Protein AF-C6LM66-F1 (afdb_monomer_lite)

Structure (mmCIF, N/CA/C/O backbone):
data_AF-C6LM66-F1
#
_entry.id   AF-C6LM66-F1
#
loop_
_atom_site.group_PDB
_atom_site.id
_atom_site.type_symbol
_atom_site.label_atom_id
_atom_site.label_alt_id
_atom_site.label_comp_id
_atom_site.label_asym_id
_atom_site.label_entity_id
_atom_site.label_seq_id
_atom_site.pdbx_PDB_ins_code
_atom_site.Cartn_x
_atom_site.Cartn_y
_atom_site.Cartn_z
_atom_site.occupancy
_atom_site.B_iso_or_equiv
_atom_site.auth_seq_id
_atom_site.auth_comp_id
_atom_site.auth_asym_id
_atom_site.auth_atom_id
_atom_site.pdbx_PDB_model_num
ATOM 1 N N . MET A 1 1 ? 1.878 -22.026 -14.689 1.00 75.69 1 MET A N 1
ATOM 2 C CA . MET A 1 1 ? 3.305 -21.895 -15.063 1.00 75.69 1 MET A CA 1
ATOM 3 C C . MET A 1 1 ? 3.467 -20.526 -15.680 1.00 75.69 1 MET A C 1
ATOM 5 O O . MET A 1 1 ? 2.662 -20.196 -16.540 1.00 75.69 1 MET A O 1
ATOM 9 N N . VAL A 1 2 ? 4.467 -19.763 -15.241 1.00 86.62 2 VAL A N 1
ATOM 10 C CA . VAL A 1 2 ? 4.686 -18.358 -15.630 1.00 86.62 2 VAL A CA 1
ATOM 11 C C . VAL A 1 2 ? 4.635 -18.163 -17.153 1.00 86.62 2 VAL A C 1
ATOM 13 O O . VAL A 1 2 ? 3.955 -17.258 -17.620 1.00 86.62 2 VAL A O 1
ATOM 16 N N . ASP A 1 3 ? 5.216 -19.077 -17.934 1.00 90.81 3 ASP A N 1
ATOM 17 C CA . ASP A 1 3 ? 5.202 -19.021 -19.407 1.00 90.81 3 ASP A CA 1
ATOM 18 C C . ASP A 1 3 ? 3.795 -19.055 -20.022 1.00 90.81 3 ASP A C 1
ATOM 20 O O . ASP A 1 3 ? 3.533 -18.382 -21.015 1.00 90.81 3 ASP A O 1
ATOM 24 N N . ALA A 1 4 ? 2.862 -19.805 -19.428 1.00 91.81 4 ALA A N 1
ATOM 25 C CA . ALA A 1 4 ? 1.477 -19.859 -19.896 1.00 91.81 4 ALA A CA 1
ATOM 26 C C . ALA A 1 4 ? 0.719 -18.560 -19.576 1.00 91.81 4 ALA A C 1
ATOM 28 O O . ALA A 1 4 ? -0.130 -18.121 -20.354 1.00 91.81 4 ALA A O 1
ATOM 29 N N . ASP A 1 5 ? 1.034 -17.920 -18.449 1.00 92.69 5 ASP A N 1
ATOM 30 C CA . ASP A 1 5 ? 0.450 -16.630 -18.075 1.00 92.69 5 ASP A CA 1
ATOM 31 C C . ASP A 1 5 ? 1.056 -15.476 -18.896 1.00 92.69 5 ASP A C 1
ATOM 33 O O . ASP A 1 5 ? 0.332 -14.555 -19.271 1.00 92.69 5 ASP A O 1
ATOM 37 N N . ILE A 1 6 ? 2.332 -15.575 -19.289 1.00 92.69 6 ILE A N 1
ATOM 38 C CA . ILE A 1 6 ? 2.953 -14.696 -20.294 1.00 92.69 6 ILE A CA 1
ATOM 39 C C . ILE A 1 6 ? 2.267 -14.881 -21.654 1.00 92.69 6 ILE A C 1
ATOM 41 O O . ILE A 1 6 ? 1.793 -13.915 -22.247 1.00 92.69 6 ILE A O 1
ATOM 45 N N . ALA A 1 7 ? 2.167 -16.120 -22.145 1.00 92.62 7 ALA A N 1
ATOM 46 C CA . ALA A 1 7 ? 1.595 -16.413 -23.461 1.00 92.62 7 ALA A CA 1
ATOM 47 C C . ALA A 1 7 ? 0.111 -16.025 -23.569 1.00 92.62 7 ALA A C 1
ATOM 49 O O . ALA A 1 7 ? -0.353 -15.651 -24.644 1.00 92.62 7 ALA A O 1
ATOM 50 N N . SER A 1 8 ? -0.632 -16.087 -22.459 1.00 94.69 8 SER A N 1
ATOM 51 C CA . SER A 1 8 ? -2.033 -15.648 -22.390 1.00 94.69 8 SER A CA 1
ATOM 52 C C . SER A 1 8 ? -2.208 -14.146 -22.133 1.00 94.69 8 SER A C 1
ATOM 54 O O . SER A 1 8 ? -3.342 -13.684 -22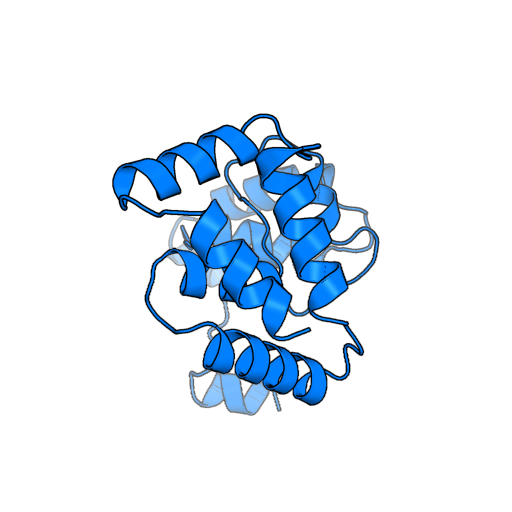.024 1.00 94.69 8 SER A O 1
ATOM 56 N N . GLY A 1 9 ? -1.116 -13.377 -22.044 1.00 92.06 9 GLY A N 1
ATOM 57 C CA . GLY A 1 9 ? -1.147 -11.924 -21.856 1.00 92.06 9 GLY A CA 1
ATOM 58 C C . GLY A 1 9 ? -1.519 -11.470 -20.443 1.00 92.06 9 GLY A C 1
ATOM 59 O O . GLY A 1 9 ? -1.773 -10.289 -20.232 1.00 92.06 9 GLY A O 1
ATOM 60 N N . LYS A 1 10 ? -1.553 -12.381 -19.464 1.00 91.75 10 LYS A N 1
ATOM 61 C CA . LYS A 1 10 ? -1.775 -12.030 -18.053 1.00 91.75 10 LYS A CA 1
ATOM 62 C C . LYS A 1 10 ? -0.527 -11.442 -17.400 1.00 91.75 10 LYS A C 1
ATOM 64 O O . LYS A 1 10 ? -0.647 -10.684 -16.444 1.00 91.75 10 LYS A O 1
ATOM 69 N N . ILE A 1 11 ? 0.654 -11.823 -17.890 1.00 92.25 11 ILE A N 1
ATOM 70 C CA . ILE A 1 11 ? 1.938 -11.266 -17.466 1.00 92.25 11 ILE A CA 1
ATOM 71 C C . ILE A 1 11 ? 2.554 -10.542 -18.649 1.00 92.25 11 ILE A C 1
ATOM 73 O O . 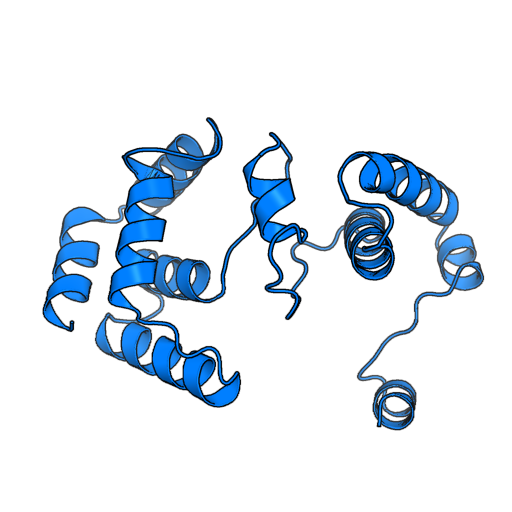ILE A 1 11 ? 2.857 -11.135 -19.683 1.00 92.25 11 ILE A O 1
ATOM 77 N N . GLU A 1 12 ? 2.779 -9.252 -18.463 1.00 91.69 12 GLU A N 1
ATOM 78 C CA . GLU A 1 12 ? 3.461 -8.422 -19.432 1.00 91.69 12 GLU A CA 1
ATOM 79 C C . GLU A 1 12 ? 4.950 -8.305 -19.093 1.00 91.69 12 GLU A C 1
ATOM 81 O O . GLU A 1 12 ? 5.326 -7.908 -17.990 1.00 91.69 12 GLU A O 1
ATOM 86 N N . ILE A 1 13 ? 5.815 -8.641 -20.054 1.00 92.75 13 ILE A N 1
ATOM 87 C CA . ILE A 1 13 ? 7.266 -8.581 -19.862 1.00 92.75 13 ILE A CA 1
ATOM 88 C C . ILE A 1 13 ? 7.799 -7.213 -20.292 1.00 92.75 13 ILE A C 1
ATOM 90 O O . ILE A 1 13 ? 7.577 -6.754 -21.420 1.00 92.75 13 ILE A O 1
ATOM 94 N N . TYR A 1 14 ? 8.588 -6.609 -19.406 1.00 93.88 14 TYR A N 1
ATOM 95 C CA . TYR A 1 14 ? 9.374 -5.414 -19.682 1.00 93.88 14 TYR A CA 1
ATOM 96 C C . TYR A 1 14 ? 10.850 -5.773 -19.824 1.00 93.88 14 TYR A C 1
ATOM 98 O O . TYR A 1 14 ? 11.546 -6.035 -18.848 1.00 93.88 14 TYR A O 1
ATOM 106 N N . THR A 1 15 ? 11.330 -5.791 -21.068 1.00 94.88 15 THR A N 1
ATOM 107 C CA . THR A 1 15 ? 12.748 -5.994 -21.385 1.00 94.88 15 THR A CA 1
ATOM 108 C C . THR A 1 15 ? 13.473 -4.657 -21.521 1.00 94.88 15 THR A C 1
ATOM 110 O O . THR A 1 15 ? 12.858 -3.626 -21.800 1.00 94.88 15 THR A O 1
ATOM 113 N N . ASN A 1 16 ? 14.805 -4.671 -21.431 1.00 95.94 16 ASN A N 1
ATOM 114 C CA . ASN A 1 16 ? 15.620 -3.481 -21.706 1.00 95.94 16 ASN A CA 1
ATOM 115 C C . ASN A 1 16 ? 15.328 -2.888 -23.093 1.00 95.94 16 ASN A C 1
ATOM 117 O O . ASN A 1 16 ? 15.290 -1.671 -23.245 1.00 95.94 16 ASN A O 1
ATOM 121 N N . GLN A 1 17 ? 15.111 -3.738 -24.102 1.00 97.19 17 GLN A N 1
ATOM 122 C CA . GLN A 1 17 ? 14.777 -3.293 -25.455 1.00 97.19 17 GLN A CA 1
ATOM 123 C C . GLN A 1 17 ? 13.438 -2.549 -25.481 1.00 97.19 17 GLN A C 1
ATOM 125 O O . GLN A 1 17 ? 13.361 -1.441 -26.005 1.00 97.19 17 GLN A O 1
ATOM 130 N N . ARG A 1 18 ? 12.420 -3.093 -24.814 1.00 96.12 18 ARG A N 1
ATOM 131 C CA . ARG A 1 18 ? 11.112 -2.450 -24.698 1.00 96.12 18 ARG A CA 1
ATOM 132 C C . ARG A 1 18 ? 11.186 -1.103 -23.975 1.00 96.12 18 ARG A C 1
ATOM 134 O O . ARG A 1 18 ? 10.606 -0.121 -24.424 1.00 96.12 18 ARG A O 1
ATOM 141 N N . LEU A 1 19 ? 11.940 -1.022 -22.880 1.00 97.31 19 LEU A N 1
ATOM 142 C CA . LEU A 1 19 ? 12.145 0.241 -22.164 1.00 97.31 19 LEU A CA 1
ATOM 143 C C . LEU A 1 19 ? 12.867 1.288 -23.032 1.00 97.31 19 LEU A C 1
ATOM 145 O O . LEU A 1 19 ? 12.623 2.487 -22.876 1.00 97.31 19 LEU A O 1
ATOM 149 N N . LYS A 1 20 ? 13.750 0.862 -23.949 1.00 97.38 20 LYS A N 1
ATOM 150 C CA . LYS A 1 20 ? 14.407 1.756 -24.919 1.00 97.38 20 LYS A CA 1
ATOM 151 C C . LYS A 1 20 ? 13.427 2.255 -25.972 1.00 97.38 20 LYS A C 1
ATOM 153 O O . LYS A 1 20 ? 13.444 3.441 -26.277 1.00 97.38 20 LYS A O 1
ATOM 158 N N . GLU A 1 21 ? 12.562 1.382 -26.481 1.00 97.25 21 GLU A N 1
ATOM 159 C CA . GLU A 1 21 ? 11.497 1.740 -27.430 1.00 97.25 21 GLU A CA 1
ATOM 160 C C . GLU A 1 21 ? 10.500 2.731 -26.822 1.00 97.25 21 GLU A C 1
ATOM 162 O O . GLU A 1 21 ? 10.060 3.660 -27.491 1.00 97.25 21 GLU A O 1
ATOM 167 N N . MET A 1 22 ? 10.220 2.597 -25.525 1.00 96.69 22 MET A N 1
ATOM 168 C CA . MET A 1 22 ? 9.421 3.548 -24.747 1.00 96.69 22 MET A CA 1
ATOM 169 C C . MET A 1 22 ? 10.181 4.834 -24.371 1.00 96.69 22 MET A C 1
ATOM 171 O O . MET A 1 22 ? 9.606 5.711 -23.736 1.00 96.69 22 MET A O 1
ATOM 175 N N . ALA A 1 23 ? 11.467 4.950 -24.720 1.00 96.94 23 ALA A N 1
ATOM 176 C CA . ALA A 1 23 ? 12.359 6.057 -24.362 1.00 96.94 23 ALA A CA 1
ATOM 177 C C . ALA A 1 23 ? 12.547 6.300 -22.845 1.00 96.94 23 ALA A C 1
ATOM 179 O O . ALA A 1 23 ? 13.006 7.368 -22.441 1.00 96.94 23 ALA A O 1
ATOM 180 N N . VAL A 1 24 ? 12.274 5.299 -21.998 1.00 97.38 24 VAL A N 1
ATOM 181 C CA . VAL A 1 24 ? 12.384 5.396 -20.526 1.00 97.38 24 VAL A CA 1
ATOM 182 C C . VAL A 1 24 ? 13.546 4.592 -19.934 1.00 97.38 24 VAL A C 1
ATOM 184 O O . VAL A 1 24 ? 13.798 4.659 -18.736 1.00 97.38 24 VAL A O 1
ATOM 187 N N . TYR A 1 25 ? 14.303 3.854 -20.751 1.00 97.50 25 TYR A N 1
ATOM 188 C CA . TYR A 1 25 ? 15.382 2.977 -20.273 1.00 97.50 25 TYR A CA 1
ATOM 189 C C . TYR A 1 25 ? 16.418 3.677 -19.377 1.00 97.50 25 TYR A C 1
ATOM 191 O O . TYR A 1 25 ? 16.799 3.136 -18.345 1.00 97.50 25 TYR A O 1
ATOM 199 N N . ARG A 1 26 ? 16.830 4.907 -19.716 1.00 97.06 26 ARG A N 1
ATOM 200 C CA . ARG A 1 26 ? 17.776 5.671 -18.879 1.00 97.06 26 ARG A CA 1
ATOM 201 C C . ARG A 1 26 ? 17.185 6.073 -17.526 1.00 97.06 26 ARG A C 1
ATOM 203 O O . ARG A 1 26 ? 17.917 6.145 -16.546 1.00 97.06 26 ARG A O 1
ATOM 210 N N . ILE A 1 27 ? 15.878 6.337 -17.474 1.00 96.44 27 ILE A N 1
ATOM 211 C CA . ILE A 1 27 ? 15.167 6.646 -16.226 1.00 96.44 27 ILE A CA 1
ATOM 212 C C . ILE A 1 27 ? 15.177 5.401 -15.338 1.00 96.44 27 ILE A C 1
ATOM 214 O O . ILE A 1 27 ? 15.562 5.481 -14.177 1.00 96.44 27 ILE A O 1
ATOM 218 N N . PHE A 1 28 ? 14.874 4.239 -15.918 1.00 96.50 28 PHE A N 1
ATOM 219 C CA . PHE A 1 28 ? 14.951 2.963 -15.213 1.00 96.50 28 PHE A CA 1
ATOM 220 C C . PHE A 1 28 ? 16.341 2.678 -14.641 1.00 96.50 28 PHE A C 1
ATOM 222 O O . PHE A 1 28 ? 16.452 2.335 -13.468 1.00 96.50 28 PHE A O 1
ATOM 229 N N . GLU A 1 29 ? 17.409 2.856 -15.425 1.00 96.38 29 GLU A N 1
ATOM 230 C CA . GLU A 1 29 ? 18.780 2.644 -14.937 1.00 96.38 29 GLU A CA 1
ATOM 231 C C . GLU A 1 29 ? 19.132 3.565 -13.758 1.00 96.38 29 GLU A C 1
ATOM 233 O O . GLU A 1 29 ? 19.768 3.120 -12.799 1.00 96.38 29 GLU A O 1
ATOM 238 N N . ASN A 1 30 ? 18.683 4.823 -13.795 1.00 94.75 30 ASN A N 1
ATOM 239 C CA . ASN A 1 30 ? 18.870 5.758 -12.687 1.00 94.75 30 ASN A CA 1
ATOM 240 C C . ASN A 1 30 ? 18.099 5.315 -11.436 1.00 94.75 30 ASN A C 1
ATOM 242 O O . ASN A 1 30 ? 18.707 5.222 -10.370 1.00 94.75 30 ASN A O 1
ATOM 246 N N . ASN A 1 31 ? 16.820 4.954 -11.580 1.00 92.25 31 ASN A N 1
ATOM 247 C CA . ASN A 1 31 ? 15.995 4.460 -10.474 1.00 92.25 31 ASN A CA 1
ATOM 248 C C . ASN A 1 31 ? 16.603 3.194 -9.847 1.00 92.25 31 ASN A C 1
ATOM 250 O O . ASN A 1 31 ? 16.668 3.079 -8.627 1.00 92.25 31 ASN A O 1
ATOM 254 N N . VAL A 1 32 ? 17.124 2.264 -10.659 1.00 92.56 32 VAL A N 1
ATOM 255 C CA . VAL A 1 32 ? 17.813 1.059 -10.158 1.00 92.56 32 VAL A CA 1
ATOM 256 C C . VAL A 1 32 ? 19.039 1.437 -9.337 1.00 92.56 32 VAL A C 1
ATOM 258 O O . VAL A 1 32 ? 19.269 0.859 -8.275 1.00 92.56 32 VAL A O 1
ATOM 261 N N . ARG A 1 33 ? 19.844 2.394 -9.806 1.00 91.19 33 ARG A N 1
ATOM 262 C CA . ARG A 1 33 ? 21.035 2.845 -9.079 1.00 91.19 33 ARG A CA 1
ATOM 263 C C . ARG A 1 33 ? 20.674 3.487 -7.739 1.00 91.19 33 ARG A C 1
ATOM 265 O O . ARG A 1 33 ? 21.369 3.229 -6.764 1.00 91.19 33 ARG A O 1
ATOM 272 N N . GLU A 1 34 ? 19.621 4.296 -7.693 1.00 87.50 34 GLU A N 1
ATOM 273 C CA . GLU A 1 34 ? 19.156 4.958 -6.468 1.00 87.50 34 GLU A CA 1
ATOM 274 C C . GLU A 1 34 ? 18.571 3.952 -5.473 1.00 87.50 34 GLU A C 1
ATOM 276 O O . GLU A 1 34 ? 19.011 3.896 -4.327 1.00 87.50 34 GLU A O 1
ATOM 281 N N . ASN A 1 35 ? 17.677 3.068 -5.925 1.00 85.19 35 ASN A N 1
ATOM 282 C CA . ASN A 1 35 ? 17.082 2.040 -5.072 1.00 85.19 35 ASN A CA 1
ATOM 283 C C . ASN A 1 35 ? 18.131 1.060 -4.515 1.00 85.19 35 ASN A C 1
ATOM 285 O O . ASN A 1 35 ? 18.017 0.633 -3.371 1.00 85.19 35 ASN A O 1
ATOM 289 N N . ARG A 1 36 ? 19.209 0.749 -5.251 1.00 86.38 36 ARG A N 1
ATOM 290 C CA . ARG A 1 36 ? 20.318 -0.089 -4.737 1.00 86.38 36 ARG A CA 1
ATOM 291 C C . ARG A 1 36 ? 21.027 0.485 -3.509 1.00 86.38 36 ARG A C 1
ATOM 293 O O . ARG A 1 36 ? 21.726 -0.262 -2.837 1.00 86.38 36 ARG A O 1
ATOM 300 N N . ILE A 1 37 ? 20.898 1.784 -3.239 1.00 80.69 37 ILE A N 1
ATOM 301 C CA . ILE A 1 37 ? 21.459 2.413 -2.035 1.00 80.69 37 ILE A CA 1
ATOM 302 C C . ILE A 1 37 ? 20.564 2.136 -0.815 1.00 80.69 37 ILE A C 1
ATOM 304 O O . ILE A 1 37 ? 21.057 2.094 0.309 1.00 80.69 37 ILE A O 1
ATOM 308 N N . LEU A 1 38 ? 19.259 1.948 -1.036 1.00 72.69 38 LEU A N 1
ATOM 309 C CA . LEU A 1 38 ? 18.240 1.829 0.012 1.00 72.69 38 LEU A CA 1
ATOM 310 C C . LEU A 1 38 ? 17.984 0.383 0.463 1.00 72.69 38 LEU A C 1
ATOM 312 O O . LEU A 1 38 ? 17.516 0.174 1.583 1.00 72.69 38 LEU A O 1
ATOM 316 N N . TYR A 1 39 ? 18.269 -0.604 -0.391 1.00 72.56 39 TYR A N 1
ATOM 317 C CA . TYR A 1 39 ? 17.998 -2.023 -0.133 1.00 72.56 39 TYR A CA 1
ATOM 318 C C . TYR A 1 39 ? 19.290 -2.844 -0.071 1.00 72.56 39 TYR A C 1
ATOM 320 O O . TYR A 1 39 ? 20.295 -2.491 -0.689 1.00 72.56 39 TYR A O 1
ATOM 328 N N . ASP A 1 40 ? 19.267 -3.946 0.683 1.00 65.75 40 ASP A N 1
ATOM 329 C CA . ASP A 1 40 ? 20.434 -4.815 0.833 1.00 65.75 40 ASP A CA 1
ATOM 330 C C . ASP A 1 40 ? 20.788 -5.507 -0.498 1.00 65.75 40 ASP A C 1
ATOM 332 O O . ASP A 1 40 ? 19.953 -5.725 -1.378 1.00 65.75 40 ASP A O 1
ATOM 336 N N . THR A 1 41 ? 22.054 -5.884 -0.649 1.00 63.16 41 THR A N 1
ATOM 337 C CA . THR A 1 41 ? 22.622 -6.486 -1.866 1.00 63.16 41 THR A CA 1
ATOM 338 C C . THR A 1 41 ? 21.953 -7.799 -2.297 1.00 63.16 41 THR A C 1
ATOM 340 O O . THR A 1 41 ? 22.090 -8.190 -3.459 1.00 63.16 41 THR A O 1
ATOM 343 N N . GLY A 1 42 ? 21.210 -8.454 -1.396 1.00 65.25 42 GLY A N 1
ATOM 344 C CA . GLY A 1 42 ? 20.418 -9.659 -1.663 1.00 65.25 42 GLY A CA 1
ATOM 345 C C . GLY A 1 42 ? 19.048 -9.420 -2.315 1.00 65.25 42 GLY A C 1
ATOM 346 O O . GLY A 1 42 ? 18.499 -10.358 -2.889 1.00 65.25 42 GLY A O 1
ATOM 347 N N . ASP A 1 43 ? 18.531 -8.185 -2.313 1.00 72.06 43 ASP A N 1
ATOM 348 C CA . ASP A 1 43 ? 17.137 -7.857 -2.679 1.00 72.06 43 ASP A CA 1
ATOM 349 C C . ASP A 1 43 ? 17.028 -7.204 -4.064 1.00 72.06 43 ASP A C 1
ATOM 351 O O . ASP A 1 43 ? 16.378 -6.178 -4.290 1.00 72.06 43 ASP A O 1
ATOM 355 N N . LEU A 1 44 ? 17.730 -7.789 -5.037 1.00 83.00 44 LEU A N 1
ATOM 356 C CA . LEU A 1 44 ? 17.784 -7.236 -6.390 1.00 83.00 44 LEU A CA 1
ATOM 357 C C . LEU A 1 44 ? 16.438 -7.308 -7.114 1.00 83.00 44 LEU A C 1
ATOM 359 O O . LEU A 1 44 ? 16.151 -6.430 -7.925 1.00 83.00 44 LEU A O 1
ATOM 363 N N . GLY A 1 45 ? 15.621 -8.330 -6.845 1.00 84.75 45 GLY A N 1
ATOM 364 C CA . GLY A 1 45 ? 14.310 -8.475 -7.482 1.00 84.75 45 GLY A CA 1
ATOM 365 C C . GLY A 1 45 ? 13.393 -7.297 -7.156 1.00 84.75 45 GLY A C 1
ATOM 366 O O . GLY A 1 45 ? 12.786 -6.703 -8.046 1.00 84.75 45 GLY A O 1
ATOM 367 N N . GLU A 1 46 ? 13.373 -6.903 -5.891 1.00 81.81 46 GLU A N 1
ATOM 368 C CA . GLU A 1 46 ? 12.570 -5.818 -5.349 1.00 81.81 46 GLU A CA 1
ATOM 369 C C . GLU A 1 46 ? 13.077 -4.459 -5.829 1.00 81.81 46 GLU A C 1
ATOM 371 O O . GLU A 1 46 ? 12.280 -3.628 -6.266 1.00 81.81 46 GLU A O 1
ATOM 376 N N . VAL A 1 47 ? 14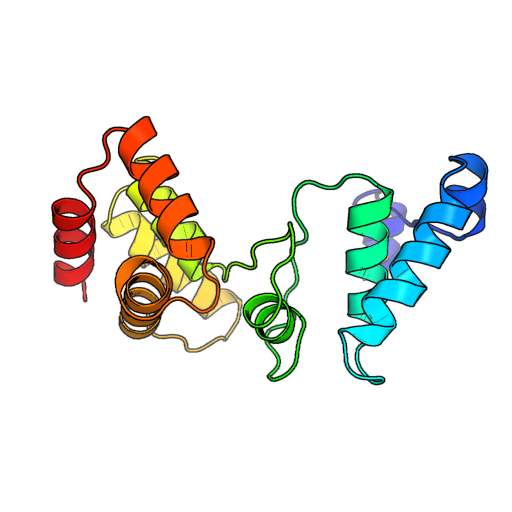.402 -4.266 -5.856 1.00 86.88 47 VAL A N 1
ATOM 377 C CA . VAL A 1 47 ? 15.035 -3.095 -6.482 1.00 86.88 47 VAL A CA 1
ATOM 378 C C . VAL A 1 47 ? 14.526 -2.917 -7.911 1.00 86.88 47 VAL A C 1
ATOM 380 O O . VAL A 1 47 ? 14.133 -1.812 -8.293 1.00 86.88 47 VAL A O 1
ATOM 383 N N . TYR A 1 48 ? 14.515 -3.986 -8.713 1.00 91.00 48 TYR A N 1
ATOM 384 C CA . TYR A 1 48 ? 14.041 -3.916 -10.094 1.00 91.00 48 TYR A CA 1
ATOM 385 C C . TYR A 1 48 ? 12.535 -3.662 -10.181 1.00 91.00 48 TYR A C 1
ATOM 387 O O . TYR A 1 48 ? 12.121 -2.841 -10.999 1.00 91.00 48 TYR A O 1
ATOM 395 N N . ALA A 1 49 ? 11.725 -4.304 -9.336 1.00 90.12 49 ALA A N 1
ATOM 396 C CA . ALA A 1 49 ? 10.276 -4.118 -9.317 1.00 90.12 49 ALA A CA 1
ATOM 397 C C . ALA A 1 49 ? 9.882 -2.672 -8.969 1.00 90.12 49 ALA A C 1
ATOM 399 O O . ALA A 1 49 ? 9.082 -2.062 -9.679 1.00 90.12 49 ALA A O 1
ATOM 400 N N . ILE A 1 50 ? 10.493 -2.094 -7.931 1.00 87.69 50 ILE A N 1
ATOM 401 C CA . ILE A 1 50 ? 10.253 -0.710 -7.499 1.00 87.69 50 ILE A CA 1
ATOM 402 C C . ILE A 1 50 ? 10.736 0.272 -8.564 1.00 87.69 50 ILE A C 1
ATOM 404 O O . ILE A 1 50 ? 9.994 1.171 -8.960 1.00 87.69 50 ILE A O 1
ATOM 408 N N . SER A 1 51 ? 11.938 0.058 -9.103 1.00 91.56 51 SER A N 1
ATOM 409 C CA . SER A 1 51 ? 12.493 0.928 -10.146 1.00 91.56 51 SER A CA 1
ATOM 410 C C . SER A 1 51 ? 11.647 0.908 -11.416 1.00 91.56 51 SER A C 1
ATOM 412 O O . SER A 1 51 ? 11.460 1.947 -12.053 1.00 91.56 51 SER A O 1
ATOM 414 N N . LEU A 1 52 ? 11.114 -0.260 -11.789 1.00 94.19 52 LEU A N 1
ATOM 415 C CA . LEU A 1 52 ? 10.212 -0.397 -12.927 1.00 94.19 52 LEU A CA 1
ATOM 416 C C . LEU A 1 52 ? 8.885 0.316 -12.655 1.00 94.19 52 LEU A C 1
ATOM 418 O O . LEU A 1 52 ? 8.448 1.096 -13.495 1.00 94.19 52 LEU A O 1
ATOM 422 N N . ALA A 1 53 ? 8.286 0.118 -11.477 1.00 92.81 53 ALA A N 1
ATOM 423 C CA . ALA A 1 53 ? 7.059 0.802 -11.074 1.00 92.81 53 ALA A CA 1
ATOM 424 C C . ALA A 1 53 ? 7.213 2.333 -11.135 1.00 92.81 53 ALA A C 1
ATOM 426 O O . ALA A 1 53 ? 6.390 3.002 -11.756 1.00 92.81 53 ALA A O 1
ATOM 427 N N . GLN A 1 54 ? 8.309 2.875 -10.595 1.00 91.00 54 GLN A N 1
ATOM 428 C CA . GLN A 1 54 ? 8.642 4.303 -10.678 1.00 91.00 54 GLN A CA 1
ATOM 429 C C . GLN A 1 54 ? 8.815 4.770 -12.130 1.00 91.00 54 GLN A C 1
ATOM 431 O O . GLN A 1 54 ? 8.281 5.803 -12.521 1.00 91.00 54 GLN A O 1
ATOM 436 N N . THR A 1 55 ? 9.519 3.989 -12.957 1.00 94.62 55 THR A N 1
ATOM 437 C CA . THR A 1 55 ? 9.756 4.320 -14.376 1.00 94.62 55 THR A CA 1
ATOM 438 C C . THR A 1 55 ? 8.456 4.391 -15.170 1.00 94.62 55 THR A C 1
ATOM 440 O O . THR A 1 55 ? 8.300 5.250 -16.034 1.00 94.62 55 THR A O 1
ATOM 443 N N . LEU A 1 56 ? 7.532 3.470 -14.899 1.00 94.19 56 LEU A N 1
ATOM 444 C CA . LEU A 1 56 ? 6.250 3.384 -15.589 1.00 94.19 56 LEU A CA 1
ATOM 445 C C . LEU A 1 56 ? 5.195 4.340 -15.012 1.00 94.19 56 LEU A C 1
ATOM 447 O O . LEU A 1 56 ? 4.111 4.444 -15.581 1.00 94.19 56 LEU A O 1
ATOM 451 N N . GLY A 1 57 ? 5.489 5.025 -13.901 1.00 91.06 57 GLY A N 1
ATOM 452 C CA . GLY A 1 57 ? 4.525 5.873 -13.200 1.00 91.06 57 GLY A CA 1
ATOM 453 C C . GLY A 1 57 ? 3.387 5.076 -12.556 1.00 91.06 57 GLY A C 1
ATOM 454 O O . GLY A 1 57 ? 2.249 5.540 -12.514 1.00 91.06 57 GLY A O 1
ATOM 455 N N . ALA A 1 58 ? 3.665 3.854 -12.096 1.00 92.00 58 ALA A N 1
ATOM 456 C CA . ALA A 1 58 ? 2.674 3.021 -11.429 1.00 92.00 58 ALA A CA 1
ATOM 457 C C . ALA A 1 58 ? 2.259 3.637 -10.083 1.00 92.00 58 ALA A C 1
ATOM 459 O O . ALA A 1 58 ? 3.098 4.045 -9.283 1.00 92.00 58 ALA A O 1
ATOM 460 N N . TYR A 1 59 ? 0.953 3.646 -9.805 1.00 88.88 59 TYR A N 1
ATOM 461 C CA . TYR A 1 59 ? 0.408 4.187 -8.553 1.00 88.88 59 TYR A CA 1
ATOM 462 C C . TYR A 1 59 ? 0.680 3.306 -7.329 1.00 88.88 59 TYR A C 1
ATOM 464 O O . TYR A 1 59 ? 0.658 3.794 -6.203 1.00 88.88 59 TYR A O 1
ATOM 472 N N . ALA A 1 60 ? 0.873 2.003 -7.536 1.00 90.56 60 ALA A N 1
ATOM 473 C CA . ALA A 1 60 ? 1.114 1.041 -6.472 1.00 90.56 60 ALA A CA 1
ATOM 474 C C . ALA A 1 60 ? 1.902 -0.161 -6.998 1.00 90.56 60 ALA A C 1
ATOM 476 O O . ALA A 1 60 ? 1.750 -0.562 -8.153 1.00 90.56 60 ALA A O 1
ATOM 477 N N . LEU A 1 61 ? 2.689 -0.763 -6.109 1.00 90.06 61 LEU A N 1
ATOM 478 C CA . LEU A 1 61 ? 3.334 -2.055 -6.301 1.00 90.06 61 LEU A CA 1
ATOM 479 C C . LEU A 1 61 ? 2.786 -3.016 -5.246 1.00 90.06 61 LEU A C 1
ATOM 481 O O . LEU A 1 61 ? 2.780 -2.696 -4.058 1.00 90.06 61 LEU A O 1
ATOM 485 N N . VAL A 1 62 ? 2.325 -4.186 -5.681 1.00 90.12 62 VAL A N 1
ATOM 486 C CA . VAL A 1 62 ? 1.863 -5.255 -4.792 1.00 90.12 62 VAL A CA 1
ATOM 487 C C . VAL A 1 62 ? 2.896 -6.370 -4.832 1.00 90.12 62 VAL A C 1
ATOM 489 O O . VAL A 1 62 ? 3.272 -6.821 -5.911 1.00 90.12 62 VAL A O 1
ATOM 492 N N . THR A 1 63 ? 3.356 -6.791 -3.659 1.00 86.81 63 THR A N 1
ATOM 493 C CA . THR A 1 63 ? 4.352 -7.850 -3.491 1.00 86.81 63 THR A CA 1
ATOM 494 C C . THR A 1 63 ? 3.954 -8.747 -2.323 1.00 86.81 63 THR A C 1
ATOM 496 O O . THR A 1 63 ? 3.320 -8.284 -1.371 1.00 86.81 63 THR A O 1
ATOM 499 N N . ASP A 1 64 ? 4.300 -10.027 -2.412 1.00 83.44 64 ASP A N 1
ATOM 500 C CA . ASP A 1 64 ? 4.209 -11.000 -1.324 1.00 83.44 64 ASP A CA 1
ATOM 501 C C . ASP A 1 64 ? 5.485 -11.038 -0.467 1.00 83.44 64 ASP A C 1
ATOM 503 O O . ASP A 1 64 ? 5.556 -11.798 0.501 1.00 83.44 64 ASP A O 1
ATOM 507 N N . ASP A 1 65 ? 6.471 -10.188 -0.772 1.00 80.50 65 ASP A N 1
ATOM 508 C CA . ASP A 1 65 ? 7.672 -10.053 0.039 1.00 80.50 65 ASP A CA 1
ATOM 509 C C . ASP A 1 65 ? 7.361 -9.429 1.410 1.00 80.50 65 ASP A C 1
ATOM 511 O O . ASP A 1 65 ? 7.240 -8.213 1.588 1.00 80.50 65 ASP A O 1
ATOM 515 N N . ILE A 1 66 ? 7.238 -10.311 2.398 1.00 76.12 66 ILE A N 1
ATOM 516 C CA . ILE A 1 66 ? 6.980 -10.002 3.806 1.00 76.12 66 ILE A CA 1
ATOM 517 C C . ILE A 1 66 ? 8.229 -10.166 4.687 1.00 76.12 66 ILE A C 1
ATOM 519 O O . ILE A 1 66 ? 8.108 -10.205 5.918 1.00 76.12 66 ILE A O 1
ATOM 523 N N . LYS A 1 67 ? 9.423 -10.327 4.097 1.00 76.88 67 LYS A N 1
ATOM 524 C CA . LYS A 1 67 ? 10.636 -10.664 4.856 1.00 76.88 67 LYS A CA 1
ATOM 525 C C . LYS A 1 67 ? 11.108 -9.514 5.749 1.00 76.88 67 LYS A C 1
ATOM 527 O O . LYS A 1 67 ? 10.907 -8.329 5.478 1.00 76.88 67 LYS A O 1
ATOM 532 N N . GLN A 1 68 ? 11.779 -9.877 6.842 1.00 69.38 68 GLN A N 1
ATOM 533 C CA . GLN A 1 68 ? 12.493 -8.908 7.675 1.00 69.38 68 GLN A CA 1
ATOM 534 C C . GLN A 1 68 ? 13.646 -8.304 6.868 1.00 69.38 68 GLN A C 1
ATOM 536 O O . GLN A 1 68 ? 14.407 -9.044 6.255 1.00 69.38 68 GLN A O 1
ATOM 541 N N . GLY A 1 69 ? 13.758 -6.974 6.866 1.00 70.50 69 GLY A N 1
ATOM 542 C CA . GLY A 1 69 ? 14.722 -6.251 6.026 1.00 70.50 69 GLY A CA 1
ATOM 543 C C . GLY A 1 69 ? 14.264 -6.006 4.584 1.00 70.50 69 GLY A C 1
ATOM 544 O O . GLY A 1 69 ? 14.953 -5.296 3.863 1.00 70.50 69 GLY A O 1
ATOM 545 N N . GLY A 1 70 ? 13.096 -6.525 4.186 1.00 75.94 70 GLY A N 1
ATOM 546 C CA . GLY A 1 70 ? 12.523 -6.277 2.865 1.00 75.94 70 GLY A CA 1
ATOM 547 C C . GLY A 1 70 ? 11.964 -4.856 2.692 1.00 75.94 70 GLY A C 1
ATOM 548 O O . GLY A 1 70 ? 11.927 -4.063 3.647 1.00 75.94 70 GLY A O 1
ATOM 549 N N . PRO A 1 71 ? 11.444 -4.530 1.493 1.00 77.25 71 PRO A N 1
ATOM 550 C CA . PRO A 1 71 ? 11.116 -3.161 1.106 1.00 77.25 71 PRO A CA 1
ATOM 551 C C . PRO A 1 71 ? 10.131 -2.454 2.025 1.00 77.25 71 PRO A C 1
ATOM 553 O O . PRO A 1 71 ? 10.269 -1.258 2.263 1.00 77.25 71 PRO A O 1
ATOM 556 N N . TYR A 1 72 ? 9.164 -3.185 2.587 1.00 84.12 72 TYR A N 1
ATOM 557 C CA . TYR A 1 72 ? 8.221 -2.621 3.550 1.00 84.12 72 TYR A CA 1
ATOM 558 C C . TYR A 1 72 ? 8.951 -1.979 4.740 1.00 84.12 72 TYR A C 1
ATOM 560 O O . TYR A 1 72 ? 8.640 -0.849 5.110 1.00 84.12 72 TYR A O 1
ATOM 568 N N . MET A 1 73 ? 9.933 -2.671 5.330 1.00 79.69 73 MET A N 1
ATOM 569 C CA . MET A 1 73 ? 10.649 -2.169 6.507 1.00 79.69 73 MET A CA 1
ATOM 570 C C . MET A 1 73 ? 11.608 -1.042 6.151 1.00 79.69 73 MET A C 1
ATOM 572 O O . MET A 1 73 ? 11.669 -0.059 6.887 1.00 79.69 73 MET A O 1
ATOM 576 N N . SER A 1 74 ? 12.310 -1.155 5.023 1.00 80.44 74 SER A N 1
ATOM 577 C CA . SER A 1 74 ? 13.209 -0.103 4.547 1.00 80.44 74 SER A CA 1
ATOM 578 C C . SER A 1 74 ? 12.434 1.178 4.255 1.00 80.44 74 SER A C 1
ATOM 580 O O . SER A 1 74 ? 12.770 2.235 4.781 1.00 80.44 74 SER A O 1
ATOM 582 N N . LEU A 1 75 ? 11.318 1.086 3.528 1.00 83.25 75 LEU A N 1
ATOM 583 C CA . LEU A 1 75 ? 10.486 2.245 3.222 1.00 83.25 75 LEU A CA 1
ATOM 584 C C . LEU A 1 75 ? 9.926 2.899 4.488 1.00 83.25 75 LEU A C 1
ATOM 586 O O . LEU A 1 75 ? 9.804 4.118 4.521 1.00 83.25 75 LEU A O 1
ATOM 590 N N . LEU A 1 76 ? 9.607 2.161 5.553 1.00 85.44 76 LEU A N 1
ATOM 591 C CA . LEU A 1 76 ? 9.168 2.792 6.806 1.00 85.44 76 LEU A CA 1
ATOM 592 C C . LEU A 1 76 ? 10.235 3.704 7.435 1.00 85.44 76 LEU A C 1
ATOM 594 O O . LEU A 1 76 ? 9.867 4.623 8.158 1.00 85.44 76 LEU A O 1
ATOM 598 N N . GLN A 1 77 ? 11.523 3.474 7.169 1.00 79.81 77 GLN A N 1
ATOM 599 C CA . GLN A 1 77 ? 12.628 4.225 7.778 1.00 79.81 77 GLN A CA 1
ATOM 600 C C . GLN A 1 77 ? 13.026 5.486 6.999 1.00 79.81 77 GLN A C 1
ATOM 602 O O . GLN A 1 77 ? 13.673 6.366 7.566 1.00 79.81 77 GLN A O 1
ATOM 607 N N . PHE A 1 78 ? 12.644 5.588 5.723 1.00 78.44 78 PHE A N 1
ATOM 608 C CA . PHE A 1 78 ? 13.003 6.710 4.859 1.00 78.44 78 PHE A CA 1
ATOM 609 C C . PHE A 1 78 ? 11.793 7.608 4.571 1.00 78.44 78 PHE A C 1
ATOM 611 O O . PHE A 1 78 ? 10.664 7.137 4.414 1.00 78.44 78 PHE A O 1
ATOM 618 N N . GLU A 1 79 ? 12.037 8.917 4.490 1.00 73.25 79 GLU A N 1
ATOM 619 C CA . GLU A 1 79 ? 11.065 9.864 3.939 1.00 73.25 79 GLU A CA 1
ATOM 620 C C . GLU A 1 79 ? 11.117 9.744 2.410 1.00 73.25 79 GLU A C 1
ATOM 622 O O . GLU A 1 79 ? 12.015 10.275 1.761 1.00 73.25 79 GLU A O 1
ATOM 627 N N . ASP A 1 80 ? 10.171 8.984 1.867 1.00 76.75 80 ASP A N 1
ATOM 628 C CA . ASP A 1 80 ? 9.987 8.719 0.439 1.00 76.75 80 ASP A CA 1
ATOM 629 C C . ASP A 1 80 ? 8.535 9.057 0.056 1.00 76.75 80 ASP A C 1
ATOM 631 O O . ASP A 1 80 ? 7.633 9.031 0.905 1.00 76.75 80 ASP A O 1
ATOM 635 N N . GLU A 1 81 ? 8.293 9.356 -1.219 1.00 76.12 81 GLU A N 1
ATOM 636 C CA . GLU A 1 81 ? 6.951 9.566 -1.767 1.00 76.12 81 GLU A CA 1
ATOM 637 C C . GLU A 1 81 ? 6.092 8.296 -1.659 1.00 76.12 81 GLU A C 1
ATOM 639 O O . GLU A 1 81 ? 4.873 8.369 -1.482 1.00 76.12 81 GLU A O 1
ATOM 644 N N . ALA A 1 82 ? 6.720 7.117 -1.710 1.00 82.75 82 ALA A N 1
ATOM 645 C CA . ALA A 1 82 ? 6.029 5.846 -1.549 1.00 82.75 82 ALA A CA 1
ATOM 646 C C . ALA A 1 82 ? 5.705 5.558 -0.071 1.00 82.75 82 ALA A C 1
ATOM 648 O O . ALA A 1 82 ? 6.592 5.456 0.782 1.00 82.75 82 ALA A O 1
ATOM 649 N N . MET A 1 83 ? 4.425 5.348 0.251 1.00 89.19 83 MET A N 1
ATOM 650 C CA . MET A 1 83 ? 3.982 4.884 1.571 1.00 89.19 83 MET A CA 1
ATOM 651 C C . MET A 1 83 ? 3.679 3.375 1.534 1.00 89.19 83 MET A C 1
ATOM 653 O O . MET A 1 83 ? 2.752 2.967 0.833 1.00 89.19 83 MET A O 1
ATOM 657 N N . PRO A 1 84 ? 4.416 2.523 2.275 1.00 90.31 84 PRO A N 1
ATOM 658 C CA . PRO A 1 84 ? 4.181 1.093 2.288 1.00 90.31 84 PRO A CA 1
ATOM 659 C C . PRO A 1 84 ? 2.972 0.783 3.165 1.00 90.31 84 PRO A C 1
ATOM 661 O O . PRO A 1 84 ? 2.775 1.384 4.227 1.00 90.31 84 PRO A O 1
ATOM 664 N N . PHE A 1 85 ? 2.189 -0.200 2.744 1.00 93.50 85 PHE A N 1
ATOM 665 C CA . PHE A 1 85 ? 1.047 -0.713 3.486 1.00 93.50 85 PHE A CA 1
ATOM 666 C C . PHE A 1 85 ? 1.087 -2.233 3.482 1.00 93.50 85 PHE A C 1
ATOM 668 O O . PHE A 1 85 ? 1.357 -2.855 2.457 1.00 93.50 85 PHE A O 1
ATOM 675 N N . THR A 1 86 ? 0.774 -2.838 4.622 1.00 93.75 86 THR A N 1
ATOM 676 C CA . THR A 1 86 ? 0.380 -4.246 4.649 1.00 93.75 86 THR A CA 1
ATOM 677 C C . THR A 1 86 ? -1.049 -4.383 4.124 1.00 93.75 86 THR A C 1
ATOM 679 O O . THR A 1 86 ? -1.829 -3.427 4.172 1.00 93.75 86 THR A O 1
ATOM 682 N N . PHE A 1 87 ? -1.454 -5.585 3.698 1.00 94.62 87 PHE A N 1
ATOM 683 C CA . PHE A 1 87 ? -2.857 -5.812 3.326 1.00 94.62 87 PHE A CA 1
ATOM 684 C C . PHE A 1 87 ? -3.811 -5.479 4.488 1.00 94.62 87 PHE A C 1
ATOM 686 O O . PHE A 1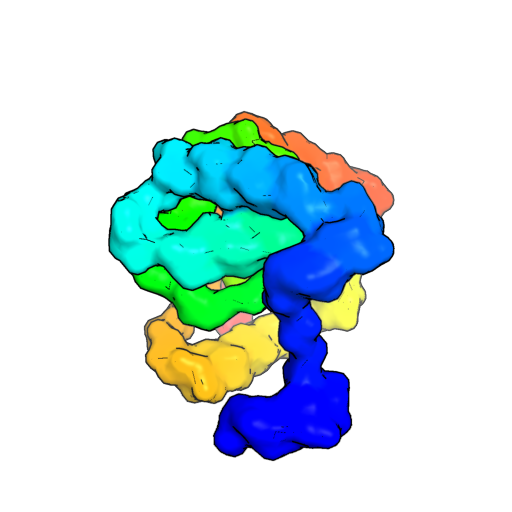 87 ? -4.905 -4.970 4.262 1.00 94.62 87 PHE A O 1
ATOM 693 N N . ALA A 1 88 ? -3.386 -5.699 5.738 1.00 96.00 88 ALA A N 1
ATOM 694 C CA . ALA A 1 88 ? -4.170 -5.360 6.920 1.00 96.00 88 ALA A CA 1
ATOM 695 C C . ALA A 1 88 ? -4.415 -3.846 7.029 1.00 96.00 88 ALA A C 1
ATOM 697 O O . ALA A 1 88 ? -5.540 -3.431 7.306 1.00 96.00 88 ALA A O 1
ATOM 698 N N . ASP A 1 89 ? -3.397 -3.023 6.752 1.00 96.50 89 ASP A N 1
ATOM 699 C CA . ASP A 1 89 ? -3.542 -1.564 6.737 1.00 96.50 89 ASP A CA 1
ATOM 700 C C . ASP A 1 89 ? -4.534 -1.129 5.650 1.00 96.50 89 ASP A C 1
ATOM 702 O O . ASP A 1 89 ? -5.410 -0.302 5.905 1.00 96.50 89 ASP A O 1
ATOM 706 N N . VAL A 1 90 ? -4.460 -1.740 4.460 1.00 96.44 90 VAL A N 1
ATOM 707 C CA . VAL A 1 90 ? -5.393 -1.475 3.351 1.00 96.44 90 VAL A CA 1
ATOM 708 C C . VAL A 1 90 ? -6.833 -1.824 3.739 1.00 96.44 90 VAL A C 1
ATOM 710 O O . VAL A 1 90 ? -7.744 -1.032 3.487 1.00 96.44 90 VAL A O 1
ATOM 713 N N . LEU A 1 91 ? -7.062 -2.967 4.396 1.00 97.62 91 LEU A N 1
ATOM 714 C CA . LEU A 1 91 ? -8.394 -3.362 4.868 1.00 97.62 91 LEU A CA 1
ATOM 715 C C . LEU A 1 91 ? -8.947 -2.388 5.919 1.00 97.62 91 LEU A C 1
ATOM 717 O O . LEU A 1 91 ? -10.122 -2.018 5.853 1.00 97.62 91 LEU A O 1
ATOM 721 N N . ILE A 1 92 ? -8.107 -1.926 6.850 1.00 97.88 92 ILE A N 1
ATOM 722 C CA . ILE A 1 92 ? -8.503 -0.937 7.861 1.00 97.88 92 ILE A CA 1
ATOM 723 C C . ILE A 1 92 ? -8.827 0.407 7.197 1.00 97.88 92 ILE A C 1
ATOM 725 O O . ILE A 1 92 ? -9.846 1.017 7.519 1.00 97.88 92 ILE A O 1
ATOM 729 N N . LEU A 1 93 ? -8.029 0.860 6.228 1.00 97.31 93 LEU A N 1
ATOM 730 C CA . LEU A 1 93 ? -8.305 2.088 5.473 1.00 97.31 93 LEU A CA 1
ATOM 731 C C . LEU A 1 93 ? -9.610 1.990 4.671 1.00 97.31 93 LEU A C 1
ATOM 733 O O . LEU A 1 93 ? -10.415 2.924 4.684 1.00 97.31 93 LEU A O 1
ATOM 737 N N . ARG A 1 94 ? -9.867 0.850 4.023 1.00 97.00 94 ARG A N 1
ATOM 738 C CA . ARG A 1 94 ? -11.122 0.560 3.311 1.00 97.00 94 ARG A CA 1
ATOM 739 C C . ARG A 1 94 ? -12.343 0.626 4.242 1.00 97.00 94 ARG A C 1
ATOM 741 O O . ARG A 1 94 ? -13.383 1.161 3.863 1.00 97.00 94 ARG A O 1
ATOM 748 N N . TYR A 1 95 ? -12.209 0.152 5.480 1.00 97.50 95 TYR A N 1
ATOM 749 C CA . TYR A 1 95 ? -13.236 0.306 6.514 1.00 97.50 95 TYR A CA 1
ATOM 750 C C . TYR A 1 95 ? -13.405 1.757 6.980 1.00 97.50 95 TYR A C 1
ATOM 752 O O . TYR A 1 95 ? -14.526 2.272 7.063 1.00 97.50 95 TYR A O 1
ATOM 760 N N . LEU A 1 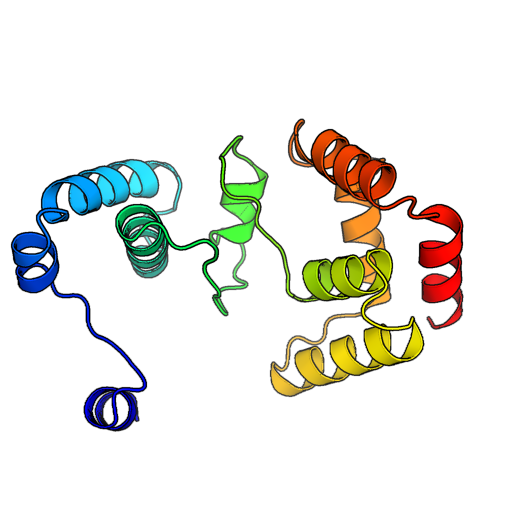96 ? -12.296 2.445 7.280 1.00 97.38 96 LEU A N 1
ATOM 761 C CA . LEU A 1 96 ? -12.311 3.840 7.728 1.00 97.38 96 LEU A CA 1
ATOM 762 C C . LEU A 1 96 ? -13.012 4.734 6.706 1.00 97.38 96 LEU A C 1
ATOM 764 O O . LEU A 1 96 ? -13.859 5.544 7.077 1.00 97.38 96 LEU A O 1
ATOM 768 N N . THR A 1 97 ? -12.731 4.508 5.426 1.00 95.69 97 THR A N 1
ATOM 769 C CA . THR A 1 97 ? -13.312 5.248 4.301 1.00 95.69 97 THR A CA 1
ATOM 770 C C . THR A 1 97 ? -14.740 4.831 3.936 1.00 95.69 97 THR A C 1
ATOM 772 O O . THR A 1 97 ? -15.342 5.469 3.077 1.00 95.69 97 THR A O 1
ATOM 775 N N . GLY A 1 98 ? -15.314 3.832 4.618 1.00 92.94 98 GLY A N 1
ATOM 776 C CA . GLY A 1 98 ? -16.734 3.486 4.518 1.00 92.94 98 GLY A CA 1
ATOM 777 C C . GLY A 1 98 ? -17.108 2.582 3.344 1.00 92.94 98 GLY A C 1
ATOM 778 O O . GLY A 1 98 ? -18.290 2.450 3.056 1.00 92.94 98 GLY A O 1
ATOM 779 N N . THR A 1 99 ? -16.140 1.951 2.673 1.00 92.62 99 THR A N 1
ATOM 780 C CA . THR A 1 99 ? -16.427 1.014 1.572 1.00 92.62 99 THR A CA 1
ATOM 781 C C . THR A 1 99 ? -16.996 -0.318 2.073 1.00 92.62 99 THR A C 1
ATOM 783 O O . THR A 1 99 ? -17.704 -0.998 1.339 1.00 92.62 99 THR A O 1
ATOM 786 N N . VAL A 1 100 ? -16.684 -0.698 3.315 1.00 96.31 100 VAL A N 1
ATOM 787 C CA . VAL A 1 100 ? -17.149 -1.929 3.975 1.00 96.31 100 VAL A CA 1
ATOM 788 C C . VAL A 1 100 ? -17.421 -1.670 5.461 1.00 96.31 100 VAL A C 1
ATOM 790 O O . VAL A 1 100 ? -16.959 -0.662 6.005 1.00 96.31 100 VAL A O 1
ATOM 793 N N . ASP A 1 101 ? -18.133 -2.585 6.121 1.00 96.69 101 ASP A N 1
ATOM 794 C CA . ASP A 1 101 ? -18.351 -2.574 7.573 1.00 96.69 101 ASP A CA 1
ATOM 795 C C . ASP A 1 101 ? -17.263 -3.344 8.354 1.00 96.69 101 ASP A C 1
ATOM 797 O O . ASP A 1 101 ? -16.334 -3.932 7.784 1.00 96.69 101 ASP A O 1
ATOM 801 N N . GLU A 1 102 ? -17.346 -3.301 9.686 1.00 96.25 102 GLU A N 1
ATOM 802 C CA . GLU A 1 102 ? -16.387 -3.947 10.582 1.00 96.25 102 GLU A CA 1
ATOM 803 C C . GLU A 1 102 ? -16.371 -5.478 10.446 1.00 96.25 102 GLU A C 1
ATOM 805 O O . GLU A 1 102 ? -15.295 -6.078 10.487 1.00 96.25 102 GLU A O 1
ATOM 810 N N . MET A 1 103 ? -17.528 -6.108 10.223 1.00 96.69 103 MET A N 1
ATOM 811 C CA . MET A 1 103 ? -17.654 -7.564 10.112 1.00 96.69 103 MET A CA 1
ATOM 812 C C . MET A 1 103 ? -16.983 -8.070 8.836 1.00 96.69 103 MET A C 1
ATOM 814 O O . MET A 1 103 ? -16.192 -9.014 8.877 1.00 96.69 103 MET A O 1
ATOM 818 N N . GLN A 1 104 ? -17.248 -7.412 7.707 1.00 97.69 104 GLN A N 1
ATOM 819 C CA . GLN A 1 104 ? -16.634 -7.739 6.427 1.00 97.69 104 GLN A CA 1
ATOM 820 C C . GLN A 1 104 ? -15.122 -7.491 6.455 1.00 97.69 104 GLN A C 1
ATOM 822 O O . GLN A 1 104 ? -14.360 -8.247 5.860 1.00 97.69 104 GLN A O 1
ATOM 827 N N . THR A 1 105 ? -14.667 -6.471 7.184 1.00 97.81 105 THR A N 1
ATOM 828 C CA . THR A 1 105 ? -13.234 -6.181 7.345 1.00 97.81 105 THR A CA 1
ATOM 829 C C . THR A 1 105 ? -12.501 -7.306 8.071 1.00 97.81 105 THR A C 1
ATOM 831 O O . THR A 1 105 ? -11.455 -7.751 7.601 1.00 97.81 105 THR A O 1
ATOM 834 N N . VAL A 1 106 ? -13.062 -7.801 9.179 1.00 97.38 106 VAL A N 1
ATOM 835 C CA . VAL A 1 106 ? -12.494 -8.935 9.927 1.00 97.38 106 VAL A CA 1
ATOM 836 C C . VAL A 1 106 ? -12.538 -10.214 9.087 1.00 97.38 106 VAL A C 1
ATOM 838 O O . VAL A 1 106 ? -11.545 -10.937 9.009 1.00 97.38 106 VAL A O 1
ATOM 841 N N . LYS A 1 107 ? -13.654 -10.469 8.394 1.00 97.50 107 LYS A N 1
ATOM 842 C CA . LYS A 1 107 ? -13.802 -11.626 7.502 1.00 97.50 107 LYS A CA 1
ATOM 843 C C . LYS A 1 107 ? -12.758 -11.634 6.382 1.00 97.50 107 LYS A C 1
ATOM 845 O O . LYS A 1 107 ? -12.124 -12.661 6.160 1.00 97.50 107 LYS A O 1
ATOM 850 N N . ASP A 1 108 ? -12.561 -10.506 5.704 1.00 97.94 108 ASP A N 1
ATOM 851 C CA . ASP A 1 108 ? -11.584 -10.395 4.614 1.00 97.94 108 ASP A CA 1
ATOM 852 C C . ASP A 1 108 ? -10.150 -10.533 5.121 1.00 97.94 108 ASP A C 1
ATOM 854 O O . ASP A 1 108 ? -9.319 -11.142 4.448 1.00 97.94 108 ASP A O 1
ATOM 858 N N . PHE A 1 109 ? -9.861 -10.020 6.322 1.00 97.56 109 PHE A N 1
ATOM 859 C CA . PHE A 1 109 ? -8.563 -10.233 6.951 1.00 97.56 109 PHE A CA 1
ATOM 860 C C . PHE A 1 109 ? -8.281 -11.725 7.131 1.00 97.56 109 PHE A C 1
ATOM 862 O O . PHE A 1 109 ? -7.214 -12.182 6.732 1.00 97.56 109 PHE A O 1
ATOM 869 N N . HIS A 1 110 ? -9.233 -12.486 7.682 1.00 97.25 110 HIS A N 1
ATOM 870 C CA . HIS A 1 110 ? -9.072 -13.929 7.863 1.00 97.25 110 HIS A CA 1
ATOM 871 C C . HIS A 1 110 ? -8.951 -14.666 6.530 1.00 97.25 110 HIS A C 1
ATOM 873 O O . HIS A 1 110 ? -8.051 -15.482 6.378 1.00 97.25 110 HIS A O 1
ATOM 879 N N . ALA A 1 111 ? -9.770 -14.319 5.534 1.00 97.88 111 ALA A N 1
ATOM 880 C CA . ALA A 1 111 ? -9.700 -14.945 4.217 1.00 97.88 111 ALA A CA 1
ATOM 881 C C . ALA A 1 111 ? -8.313 -14.794 3.565 1.00 97.88 111 ALA A C 1
ATOM 883 O O . ALA A 1 111 ? -7.768 -15.774 3.065 1.00 97.88 111 ALA A O 1
ATOM 884 N N . ILE A 1 112 ? -7.725 -13.592 3.600 1.00 95.56 112 ILE A N 1
ATOM 885 C CA . ILE A 1 112 ? -6.374 -13.355 3.066 1.00 95.56 112 ILE A CA 1
ATOM 886 C C . ILE A 1 112 ? -5.322 -14.046 3.937 1.00 95.56 112 ILE A C 1
ATOM 888 O O . ILE A 1 112 ? -4.425 -14.703 3.419 1.00 95.56 112 ILE A O 1
ATOM 892 N N . ASN A 1 113 ? -5.434 -13.920 5.259 1.00 94.81 113 ASN A N 1
ATOM 893 C CA . ASN A 1 113 ? -4.488 -14.511 6.199 1.00 94.81 113 ASN A CA 1
ATOM 894 C C . ASN A 1 113 ? -4.383 -16.037 6.057 1.00 94.81 113 ASN A C 1
ATOM 896 O O . ASN A 1 113 ? -3.279 -16.577 6.115 1.00 94.81 113 ASN A O 1
ATOM 900 N N . ASP A 1 114 ? -5.520 -16.703 5.859 1.00 96.12 114 ASP A N 1
ATOM 901 C CA . ASP A 1 114 ? -5.607 -18.155 5.727 1.00 96.12 114 ASP A CA 1
ATOM 902 C C . ASP A 1 114 ? -5.162 -18.609 4.331 1.00 96.12 114 ASP A C 1
ATOM 904 O O . ASP A 1 114 ? -4.411 -19.574 4.213 1.00 96.12 114 ASP A O 1
ATOM 908 N N . ALA A 1 115 ? -5.554 -17.886 3.273 1.00 95.3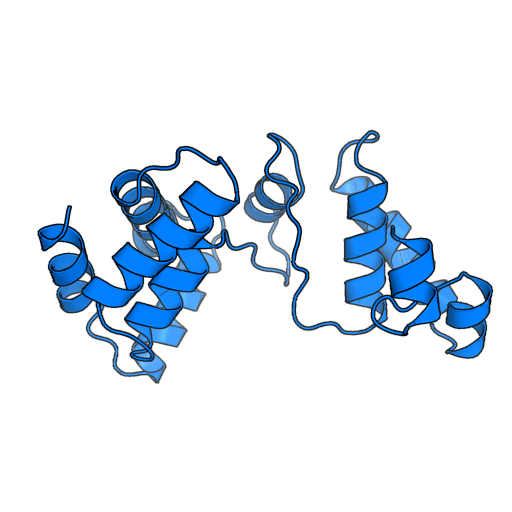1 115 ALA A N 1
ATOM 909 C CA . ALA A 1 115 ? -5.119 -18.181 1.906 1.00 95.31 115 ALA A CA 1
ATOM 910 C C . ALA A 1 115 ? -3.600 -18.022 1.713 1.00 95.31 115 ALA A C 1
ATOM 912 O O . ALA A 1 115 ? -3.015 -18.718 0.885 1.00 95.31 115 ALA A O 1
ATOM 913 N N . SER A 1 116 ? -2.974 -17.127 2.482 1.00 90.44 116 SER A N 1
ATOM 914 C CA . SER A 1 116 ? -1.539 -16.832 2.416 1.00 90.44 116 SER A CA 1
ATOM 915 C C . SER A 1 116 ? -0.701 -17.509 3.518 1.00 90.44 116 SER A C 1
ATOM 917 O O . SER A 1 116 ? 0.491 -17.229 3.610 1.00 90.44 116 SER A O 1
ATOM 919 N N . ASP A 1 117 ? -1.295 -18.356 4.373 1.00 92.00 117 ASP A N 1
ATOM 920 C CA . ASP A 1 117 ? -0.655 -19.032 5.529 1.00 92.00 117 ASP A CA 1
ATOM 921 C C . ASP A 1 117 ? 0.185 -18.100 6.438 1.00 92.00 117 ASP A C 1
ATOM 923 O O . ASP A 1 117 ? 1.238 -18.462 6.967 1.00 92.00 117 ASP A O 1
ATOM 927 N N . LEU A 1 118 ? -0.279 -16.861 6.641 1.00 90.06 118 LEU A N 1
ATOM 928 C CA . LEU A 1 118 ? 0.491 -15.829 7.351 1.00 90.06 118 LEU A CA 1
ATOM 929 C C . LEU A 1 118 ? 0.435 -15.975 8.876 1.00 90.06 118 LEU A C 1
ATOM 931 O O . LEU A 1 118 ? 1.338 -15.514 9.576 1.00 90.06 118 LEU A O 1
ATOM 935 N N . LYS A 1 119 ? -0.620 -16.615 9.403 1.00 93.31 119 LYS A N 1
ATOM 936 C CA . LYS A 1 119 ? -0.863 -16.817 10.850 1.00 93.31 119 LYS A CA 1
ATOM 937 C C . LYS A 1 119 ? -0.881 -15.506 11.652 1.00 93.31 119 LYS A C 1
ATOM 939 O O . LYS A 1 119 ? -0.553 -15.476 12.839 1.00 93.31 119 LYS A O 1
ATOM 944 N N . TRP A 1 120 ? -1.261 -14.403 11.015 1.00 94.50 120 TRP A N 1
ATOM 945 C CA . TRP A 1 120 ? -1.390 -13.096 11.645 1.00 94.50 120 TRP A CA 1
ATOM 946 C C . TRP A 1 120 ? -2.681 -12.988 12.457 1.00 94.50 120 TRP A C 1
ATOM 948 O O . TRP A 1 120 ? -3.711 -13.584 12.151 1.00 94.50 120 TRP A O 1
ATOM 958 N N . VAL A 1 121 ? -2.632 -12.158 13.499 1.00 95.25 121 VAL A N 1
ATOM 959 C CA . VAL A 1 121 ? -3.777 -11.858 14.366 1.00 95.25 121 VAL A CA 1
ATOM 960 C C . VAL A 1 121 ? -4.240 -10.432 14.102 1.00 95.25 121 VAL A C 1
ATOM 962 O O . VAL A 1 121 ? -3.460 -9.489 14.276 1.00 95.25 121 VAL A O 1
ATOM 965 N N . PHE A 1 122 ? -5.514 -10.256 13.738 1.00 96.31 122 PHE A N 1
ATOM 966 C CA . PHE A 1 122 ? -6.061 -8.947 13.362 1.00 96.31 122 PHE A CA 1
ATOM 967 C C . PHE A 1 122 ? -5.855 -7.890 14.454 1.00 96.31 122 PHE A C 1
ATOM 969 O O . PHE A 1 122 ? -5.397 -6.785 14.172 1.00 96.31 122 PHE A O 1
ATOM 976 N N . GLN A 1 123 ? -6.070 -8.253 15.724 1.00 95.75 123 GLN A N 1
ATOM 977 C CA . GLN A 1 123 ? -5.880 -7.350 16.864 1.00 95.75 123 GLN A CA 1
ATOM 978 C C . GLN A 1 123 ? -4.459 -6.780 16.951 1.00 95.75 123 GLN A C 1
ATOM 980 O O . GLN A 1 123 ? -4.275 -5.607 17.287 1.00 95.75 123 GLN A O 1
ATOM 985 N N . SER A 1 124 ? -3.447 -7.587 16.633 1.00 95.69 124 SER A N 1
ATOM 986 C CA . SER A 1 124 ? -2.051 -7.148 16.617 1.00 95.69 124 SER A CA 1
ATOM 987 C C . SER A 1 124 ? -1.795 -6.154 15.487 1.00 95.69 124 SER A C 1
ATOM 989 O O . SER A 1 124 ? -1.095 -5.163 15.695 1.00 95.69 124 SER A O 1
ATOM 991 N N . HIS A 1 125 ? -2.394 -6.370 14.314 1.00 95.81 125 HIS A N 1
ATOM 992 C CA . HIS A 1 125 ? -2.281 -5.449 13.182 1.00 95.81 125 HIS A CA 1
ATOM 993 C C . HIS A 1 125 ? -3.053 -4.151 13.411 1.00 95.81 125 HIS A C 1
ATOM 995 O O . HIS A 1 125 ? -2.509 -3.084 13.144 1.00 95.81 125 HIS A O 1
ATOM 1001 N N . LEU A 1 126 ? -4.239 -4.200 14.024 1.00 96.94 126 LEU A N 1
ATOM 1002 C CA . LEU A 1 126 ? -4.968 -2.989 14.400 1.00 96.94 126 LEU A CA 1
ATOM 1003 C C . LEU A 1 126 ? -4.159 -2.128 15.381 1.00 96.94 126 LEU A C 1
ATOM 1005 O O . LEU A 1 126 ? -4.075 -0.914 15.215 1.00 96.94 126 LEU A O 1
ATOM 1009 N N . LYS A 1 127 ? -3.514 -2.746 16.381 1.00 96.06 127 LYS A N 1
ATOM 1010 C CA . LYS A 1 127 ? -2.622 -2.031 17.312 1.00 96.06 127 LYS A CA 1
ATOM 1011 C C . LYS A 1 127 ? -1.438 -1.385 16.586 1.00 96.06 127 LYS A C 1
ATOM 1013 O O . LYS A 1 127 ? -1.119 -0.236 16.881 1.00 96.06 127 LYS A O 1
ATOM 1018 N N . LYS A 1 128 ? -0.802 -2.097 15.645 1.00 95.38 128 LYS A N 1
ATOM 1019 C CA . LYS A 1 128 ? 0.308 -1.565 14.831 1.00 95.38 128 LYS A CA 1
ATOM 1020 C C . LYS A 1 128 ? -0.139 -0.388 13.962 1.00 95.38 128 LYS A C 1
ATOM 1022 O O . LYS A 1 128 ? 0.527 0.641 13.980 1.00 95.38 128 LYS A O 1
ATOM 1027 N N . PHE A 1 129 ? -1.283 -0.510 13.288 1.00 96.56 129 PHE A N 1
ATOM 1028 C CA . PHE A 1 129 ? -1.879 0.554 12.479 1.00 96.56 129 PHE A CA 1
ATOM 1029 C C . PHE A 1 129 ? -2.135 1.810 13.319 1.00 96.56 129 PHE A C 1
ATOM 1031 O O . PHE A 1 129 ? -1.675 2.898 12.989 1.00 96.56 129 PHE A O 1
ATOM 1038 N N . ILE A 1 130 ? -2.806 1.648 14.463 1.00 96.44 130 ILE A N 1
ATOM 1039 C CA . ILE A 1 130 ? -3.106 2.758 15.371 1.00 96.44 130 ILE A CA 1
ATOM 1040 C C . ILE A 1 130 ? -1.818 3.422 15.876 1.00 96.44 130 ILE A C 1
ATOM 1042 O O . ILE A 1 130 ? -1.718 4.648 15.879 1.00 96.44 130 ILE A O 1
ATOM 1046 N N . ARG A 1 131 ? -0.824 2.622 16.284 1.00 96.19 131 ARG A N 1
ATOM 1047 C CA . ARG A 1 131 ? 0.472 3.134 16.741 1.00 96.19 131 ARG A CA 1
ATOM 1048 C C . ARG A 1 131 ? 1.144 3.971 15.656 1.00 96.19 131 ARG A C 1
ATOM 1050 O O . ARG A 1 131 ? 1.477 5.119 15.928 1.00 96.19 131 ARG A O 1
ATOM 1057 N N . ARG A 1 132 ? 1.270 3.415 14.448 1.00 94.81 132 ARG A N 1
ATOM 1058 C CA . ARG A 1 132 ? 1.919 4.056 13.299 1.00 94.81 132 ARG A CA 1
ATOM 1059 C C . ARG A 1 132 ? 1.298 5.402 12.945 1.00 94.81 132 ARG A C 1
ATOM 1061 O O . ARG A 1 132 ? 2.012 6.310 12.565 1.00 94.81 132 ARG A O 1
ATOM 1068 N N . PHE A 1 133 ? -0.017 5.529 13.023 1.00 95.81 133 PHE A N 1
ATOM 1069 C CA . PHE A 1 133 ? -0.683 6.708 12.480 1.00 95.81 133 PHE A CA 1
ATOM 1070 C C . PHE A 1 133 ? -0.975 7.793 13.526 1.00 95.81 133 PHE A C 1
ATOM 1072 O O . PHE A 1 133 ? -1.068 8.960 13.155 1.00 95.81 133 PHE A O 1
ATOM 1079 N N . TRP A 1 134 ? -1.055 7.457 14.822 1.00 94.56 134 TRP A N 1
ATOM 1080 C CA . TRP A 1 134 ? -1.453 8.422 15.865 1.00 94.56 134 TRP A CA 1
ATOM 1081 C C . TRP A 1 134 ? -0.553 8.516 17.099 1.00 94.56 134 TRP A C 1
ATOM 1083 O O . TRP A 1 134 ? -0.693 9.483 17.843 1.00 94.56 134 TRP A O 1
ATOM 1093 N N . TYR A 1 135 ? 0.323 7.545 17.372 1.00 93.56 135 TYR A N 1
ATOM 1094 C CA . TYR A 1 135 ? 1.053 7.517 18.651 1.00 93.56 135 TYR A CA 1
ATOM 1095 C C . TYR A 1 135 ? 2.568 7.553 18.502 1.00 93.56 135 TYR A C 1
ATOM 1097 O O . TYR A 1 135 ? 3.236 8.260 19.247 1.00 93.56 135 TYR A O 1
ATOM 1105 N N . ASP A 1 136 ? 3.105 6.757 17.588 1.00 92.94 136 ASP A N 1
ATOM 1106 C CA . ASP A 1 136 ? 4.539 6.569 17.397 1.00 92.94 136 ASP A CA 1
ATOM 1107 C C . ASP A 1 136 ? 4.782 6.269 15.912 1.00 92.94 136 ASP A C 1
ATOM 1109 O O . ASP A 1 136 ? 4.907 5.099 15.522 1.00 92.94 136 ASP A O 1
ATOM 1113 N N . PRO A 1 137 ? 4.685 7.307 15.059 1.00 90.38 137 PRO A N 1
ATOM 1114 C CA . PRO A 1 137 ? 4.780 7.148 13.622 1.00 90.38 137 PRO A CA 1
ATOM 1115 C C . PRO A 1 137 ? 6.214 6.866 13.186 1.00 90.38 137 PRO A C 1
ATOM 1117 O O . PRO A 1 137 ? 7.164 7.451 13.702 1.00 90.38 137 PRO A O 1
ATOM 1120 N N . TYR A 1 138 ? 6.361 5.994 12.187 1.00 87.88 138 TYR A N 1
ATOM 1121 C CA . TYR A 1 138 ? 7.671 5.702 11.599 1.00 87.88 138 TYR A CA 1
ATOM 1122 C C . TYR A 1 138 ? 8.230 6.913 10.841 1.00 87.88 138 TYR A C 1
ATOM 1124 O O . TYR A 1 138 ? 9.429 7.174 10.889 1.00 87.88 138 TYR A O 1
ATOM 1132 N N . ARG A 1 139 ? 7.344 7.676 10.189 1.00 88.62 139 ARG A N 1
ATOM 1133 C CA . ARG A 1 139 ? 7.668 8.882 9.419 1.00 88.62 139 ARG A CA 1
ATOM 1134 C C . ARG A 1 139 ? 6.890 10.078 9.927 1.00 88.62 139 ARG A C 1
ATOM 1136 O O . ARG A 1 139 ? 5.743 9.940 10.349 1.00 88.62 139 ARG A O 1
ATOM 1143 N N . LYS A 1 140 ? 7.447 11.280 9.787 1.00 83.44 140 LYS A N 1
ATOM 1144 C CA . LYS A 1 140 ? 6.737 12.507 10.188 1.00 83.44 140 LYS A CA 1
ATOM 1145 C C . LYS A 1 140 ? 5.471 12.723 9.354 1.00 83.44 140 LYS A C 1
ATOM 1147 O O . LYS A 1 140 ? 4.492 13.268 9.860 1.00 83.44 140 LYS A O 1
ATOM 1152 N N . GLY A 1 141 ? 5.483 12.275 8.097 1.00 89.31 141 GLY A N 1
ATOM 1153 C CA . GLY A 1 141 ? 4.358 12.402 7.172 1.00 89.31 141 GLY A CA 1
ATOM 1154 C C . GLY A 1 141 ? 3.161 11.487 7.455 1.00 89.31 141 GLY A C 1
ATOM 1155 O O . GLY A 1 141 ? 2.055 11.825 7.038 1.00 89.31 141 GLY A O 1
ATOM 1156 N N . ASP A 1 142 ? 3.332 10.371 8.175 1.00 93.00 142 ASP A N 1
ATOM 1157 C CA . ASP A 1 142 ? 2.272 9.360 8.340 1.00 93.00 142 ASP A CA 1
ATOM 1158 C C . ASP A 1 142 ? 1.045 9.931 9.073 1.00 93.00 142 ASP A C 1
ATOM 1160 O O . ASP A 1 142 ? -0.088 9.792 8.602 1.00 93.00 142 ASP A O 1
ATOM 1164 N N . THR A 1 143 ? 1.264 10.625 10.195 1.00 94.56 143 THR A N 1
ATOM 1165 C CA . THR A 1 143 ? 0.180 11.252 10.970 1.00 94.56 143 THR A CA 1
ATOM 1166 C C . THR A 1 143 ? -0.513 12.357 10.176 1.00 94.56 143 THR A C 1
ATOM 1168 O O . THR A 1 143 ? -1.739 12.375 10.081 1.00 94.56 143 THR A O 1
ATOM 1171 N N . ALA A 1 144 ? 0.252 13.231 9.520 1.00 94.12 144 ALA A N 1
ATOM 1172 C CA . ALA A 1 144 ? -0.321 14.302 8.707 1.00 94.12 144 ALA A CA 1
ATOM 1173 C C . ALA A 1 144 ? -1.165 13.753 7.542 1.00 94.12 144 ALA A C 1
ATOM 1175 O O . ALA A 1 144 ? -2.233 14.284 7.229 1.00 94.12 144 ALA A O 1
ATOM 1176 N N . TRP A 1 145 ? -0.713 12.662 6.918 1.00 95.31 145 TRP A N 1
ATOM 1177 C CA . TRP A 1 145 ? -1.427 12.008 5.827 1.00 95.31 145 TRP A CA 1
ATOM 1178 C C . TRP A 1 145 ? -2.773 11.431 6.284 1.00 95.31 145 TRP A C 1
ATOM 1180 O O . TRP A 1 145 ? -3.799 11.694 5.648 1.00 95.31 145 TRP A O 1
ATOM 1190 N N . ILE A 1 146 ? -2.806 10.694 7.402 1.00 96.12 146 ILE A N 1
ATOM 1191 C CA . ILE A 1 146 ? -4.057 10.092 7.886 1.00 96.12 146 ILE A CA 1
ATOM 1192 C C . ILE A 1 146 ? -5.035 11.149 8.411 1.00 96.12 146 ILE A C 1
ATOM 1194 O O . ILE A 1 146 ? -6.247 11.022 8.226 1.00 96.12 146 ILE A O 1
ATOM 1198 N N . GLU A 1 147 ? -4.537 12.214 9.039 1.00 95.25 147 GLU A N 1
ATOM 1199 C CA . GLU A 1 147 ? -5.362 13.315 9.538 1.00 95.25 147 GLU A CA 1
ATOM 1200 C C . GLU A 1 147 ? -6.017 14.064 8.381 1.00 95.25 147 GLU A C 1
ATOM 1202 O O . GLU A 1 147 ? -7.222 14.319 8.414 1.00 95.25 147 GLU A O 1
ATOM 1207 N N . LYS A 1 148 ? -5.261 14.319 7.308 1.00 96.25 148 LYS A N 1
ATOM 1208 C CA . LYS A 1 148 ? -5.807 14.889 6.076 1.00 96.25 148 LYS A CA 1
ATOM 1209 C C . LYS A 1 148 ? -6.900 13.996 5.487 1.00 96.25 148 LYS A C 1
ATOM 1211 O O . LYS A 1 148 ? -8.016 14.470 5.288 1.00 96.25 148 LYS A O 1
ATOM 1216 N N . LEU A 1 149 ? -6.622 12.702 5.290 1.00 95.81 149 LEU A N 1
ATOM 1217 C CA . LEU A 1 149 ? -7.593 11.749 4.735 1.00 95.81 149 LEU A CA 1
ATOM 1218 C C . LEU A 1 149 ? -8.889 11.702 5.560 1.00 95.81 149 LEU A C 1
ATOM 1220 O O . LEU A 1 149 ? -9.993 11.658 5.013 1.00 95.81 149 LEU A O 1
ATOM 1224 N N . THR A 1 150 ? -8.755 11.663 6.885 1.00 96.25 150 THR A N 1
ATOM 1225 C CA . THR A 1 150 ? -9.893 11.525 7.802 1.00 96.25 150 THR A CA 1
ATOM 1226 C C . THR A 1 150 ? -10.701 12.809 7.919 1.00 96.25 150 THR A C 1
ATOM 1228 O O . THR A 1 150 ? -11.929 12.730 7.960 1.00 96.25 150 THR A O 1
ATOM 1231 N N . SER A 1 151 ? -10.047 13.970 7.879 1.00 96.31 151 SER A N 1
ATOM 1232 C CA . SER A 1 151 ? -10.699 15.279 7.825 1.00 96.31 151 SER A CA 1
ATOM 1233 C C . SER A 1 151 ? -11.474 15.476 6.519 1.00 96.31 151 SER A C 1
ATOM 1235 O O . SER A 1 151 ? -12.674 15.746 6.552 1.00 96.31 151 SER A O 1
ATOM 1237 N N . GLU A 1 152 ? -10.836 15.237 5.367 1.00 96.50 152 GLU A N 1
ATOM 1238 C CA . GLU A 1 152 ? -11.446 15.408 4.037 1.00 96.50 152 GLU A CA 1
ATOM 1239 C C . GLU A 1 152 ? -12.689 14.534 3.837 1.00 96.50 152 GLU A C 1
ATOM 1241 O O . GLU A 1 152 ? -13.636 14.930 3.160 1.00 96.50 152 GLU A O 1
ATOM 1246 N N . LYS A 1 153 ? -12.703 13.346 4.448 1.00 94.50 153 LYS A N 1
ATOM 1247 C CA . LYS A 1 153 ? -13.821 12.401 4.362 1.00 94.50 153 LYS A CA 1
ATOM 1248 C C . LYS A 1 153 ? -14.789 12.465 5.548 1.00 94.50 153 LYS A C 1
ATOM 1250 O O . LYS A 1 153 ? -15.714 11.657 5.601 1.00 94.50 153 LYS A O 1
ATOM 1255 N N . GLY A 1 154 ? -14.588 13.371 6.509 1.00 94.25 154 GLY A N 1
ATOM 1256 C CA . GLY A 1 154 ? -15.443 13.490 7.698 1.00 94.25 154 GLY A CA 1
ATOM 1257 C C . GLY A 1 154 ? -15.507 12.211 8.547 1.00 94.25 154 GLY A C 1
ATOM 1258 O O . GLY A 1 154 ? -16.559 11.859 9.083 1.00 94.25 154 GLY A O 1
ATOM 1259 N N . ILE A 1 155 ? -14.400 11.470 8.642 1.00 95.69 155 ILE A N 1
ATOM 1260 C CA . ILE A 1 155 ? -14.356 10.149 9.277 1.00 95.69 155 ILE A CA 1
ATOM 1261 C C . ILE A 1 155 ? -14.300 10.293 10.800 1.00 95.69 155 ILE A C 1
ATOM 1263 O O . ILE A 1 155 ? -13.332 10.805 11.361 1.00 95.69 155 ILE A O 1
ATOM 1267 N N . ASN A 1 156 ? -15.279 9.718 11.505 1.00 94.75 156 ASN A N 1
ATOM 1268 C CA . ASN A 1 156 ? -15.185 9.532 12.954 1.00 94.75 156 ASN A CA 1
ATOM 1269 C C . ASN A 1 156 ? -14.307 8.313 13.288 1.00 94.75 156 ASN A C 1
ATOM 1271 O O . ASN A 1 156 ? -14.798 7.209 13.547 1.00 94.75 156 ASN A O 1
ATOM 1275 N N . VAL A 1 157 ? -12.990 8.529 13.267 1.00 95.12 157 VAL A N 1
ATOM 1276 C CA . VAL A 1 157 ? -11.968 7.490 13.471 1.00 95.12 157 VAL A CA 1
ATOM 1277 C C . VAL A 1 157 ? -12.157 6.769 14.802 1.00 95.12 157 VAL A C 1
ATOM 1279 O O . VAL A 1 157 ? -12.165 5.541 14.842 1.00 95.12 157 VAL A O 1
ATOM 1282 N N . LYS A 1 158 ? -12.366 7.516 15.895 1.00 94.75 158 LYS A N 1
ATOM 1283 C CA . LYS A 1 158 ? -12.520 6.938 17.237 1.00 94.75 158 LYS A CA 1
ATOM 1284 C C . LYS A 1 158 ? -13.696 5.964 17.284 1.00 94.75 158 LYS A C 1
ATOM 1286 O O . LYS A 1 158 ? -13.537 4.852 17.780 1.00 94.75 158 LYS A O 1
ATOM 1291 N N . SER A 1 159 ? -14.854 6.363 16.753 1.00 95.88 159 SER A N 1
ATOM 1292 C CA . SER A 1 159 ? -16.048 5.510 16.707 1.00 95.88 159 SER A CA 1
ATOM 1293 C C . SER A 1 159 ? -15.791 4.224 15.919 1.00 95.88 159 SER A C 1
ATOM 1295 O O . SER A 1 159 ? -16.013 3.126 16.430 1.00 95.88 159 SER A O 1
ATOM 1297 N N . LYS A 1 160 ? -15.223 4.355 14.716 1.00 96.38 160 LYS A N 1
ATOM 1298 C CA . LYS A 1 160 ? -14.913 3.225 13.834 1.00 96.38 160 LYS A CA 1
ATOM 1299 C C . LYS A 1 160 ? -13.910 2.246 14.452 1.00 96.38 160 LYS A C 1
ATOM 1301 O O . LYS A 1 160 ? -14.157 1.045 14.499 1.00 96.38 160 LYS A O 1
ATOM 1306 N N . LEU A 1 161 ? -12.798 2.737 14.994 1.00 95.31 161 LEU A N 1
ATOM 1307 C CA . LEU A 1 161 ? -11.802 1.871 15.634 1.00 95.31 161 LEU A CA 1
ATOM 1308 C C . LEU A 1 161 ? -12.355 1.177 16.891 1.00 95.31 161 LEU A C 1
ATOM 1310 O O . LEU A 1 161 ? -12.001 0.030 17.162 1.00 95.31 161 LEU A O 1
ATOM 1314 N N . MET A 1 162 ? -13.248 1.831 17.646 1.00 94.75 162 MET A N 1
ATOM 1315 C CA . MET A 1 162 ? -13.947 1.190 18.767 1.00 94.75 162 MET A CA 1
ATOM 1316 C C . MET A 1 162 ? -14.889 0.075 18.305 1.00 94.75 162 MET A C 1
ATOM 1318 O O . MET A 1 162 ? -14.979 -0.937 18.995 1.00 94.75 162 MET A O 1
ATOM 1322 N N . ALA A 1 163 ? -15.576 0.237 17.172 1.00 95.50 163 ALA A N 1
ATOM 1323 C CA . ALA A 1 163 ? -16.437 -0.804 16.610 1.00 95.50 163 ALA A CA 1
ATOM 1324 C C . ALA A 1 163 ? -15.624 -2.040 16.194 1.00 95.50 163 ALA A C 1
ATOM 1326 O O . ALA A 1 163 ? -15.929 -3.136 16.658 1.00 95.50 163 ALA A O 1
ATOM 1327 N N . LEU A 1 164 ? -14.518 -1.860 15.459 1.00 93.88 164 LEU A N 1
ATOM 1328 C CA . LEU A 1 164 ? -13.595 -2.961 15.136 1.00 93.88 164 LEU A CA 1
ATOM 1329 C C . LEU A 1 164 ? -13.074 -3.669 16.390 1.00 93.88 164 LEU A C 1
ATOM 1331 O O . LEU A 1 164 ? -12.979 -4.892 16.424 1.00 93.88 164 LEU A O 1
ATOM 1335 N N . ARG A 1 165 ? -12.760 -2.912 17.449 1.00 91.69 165 ARG A N 1
ATOM 1336 C CA . ARG A 1 165 ? -12.251 -3.480 18.703 1.00 91.69 165 ARG A CA 1
ATOM 1337 C C . ARG A 1 165 ? -13.247 -4.389 19.423 1.00 91.69 165 ARG A C 1
ATOM 1339 O O . ARG A 1 165 ? -12.803 -5.235 20.185 1.00 91.69 165 ARG A O 1
ATOM 1346 N N . LYS A 1 166 ? -14.554 -4.233 19.202 1.00 92.50 166 LYS A N 1
ATOM 1347 C CA . LYS A 1 166 ? -15.585 -5.083 19.823 1.00 92.50 166 LYS A CA 1
ATOM 1348 C C . LYS A 1 166 ? -15.711 -6.463 19.174 1.00 92.50 166 LYS A C 1
ATOM 1350 O O . LYS A 1 166 ? -16.344 -7.329 19.764 1.00 92.50 166 LYS A O 1
ATOM 1355 N N . LEU A 1 167 ? -15.150 -6.650 17.980 1.00 88.31 167 LEU A N 1
ATOM 1356 C CA . LEU A 1 167 ? -15.208 -7.909 17.230 1.00 88.31 167 LEU A CA 1
ATOM 1357 C C . LEU A 1 167 ? -14.011 -8.836 17.491 1.00 88.31 167 LEU A C 1
ATOM 1359 O O . LEU A 1 167 ? -13.888 -9.866 16.833 1.00 88.31 167 LEU A O 1
ATOM 1363 N N . MET A 1 168 ? -13.112 -8.452 18.400 1.00 81.56 168 MET A N 1
ATOM 1364 C CA . MET A 1 168 ? -11.864 -9.155 18.710 1.00 81.56 168 MET A CA 1
ATOM 1365 C C . MET A 1 168 ? -11.784 -9.472 20.194 1.00 81.56 168 MET A C 1
ATOM 1367 O O . MET A 1 168 ? -11.246 -10.548 20.518 1.00 81.56 168 MET A O 1
#

pLDDT: mean 90.87, std 7.58, range [63.16, 97.94]

Foldseek 3Di:
DVVVCVVVVVDDDDDLVNCVVVVLNVQLVVQLVVLPVQADPVQSVLSNQVSVCVSVVPPDDDDPPPDDRDPQVSVLQDDDPDHDDDVLLVLLVCCQLPVDALVVSVVVVVVVCVVSVVPDDSVVVLVVNCCCQPNPNSDPVRVVVVVVVCVVSVGPSVVRSVRNVVVD

Radius of gyration: 18.52 Å; chains: 1; bounding box: 41×37×47 Å

Secondary structure (DSSP, 8-state):
-HHHHHHTTSS----HHHHHHTT-HHHHHHHHHHHHHHS-TT-HHHHHHHHHHHHHT-S--------TTSHHHHHHHS--S-----HHHHHHHHHHTTSS-HHHHHHHHHHHHHHTT----HHHHHHHHHIIIIIS-SSHHHHHHHHHHHHHTT--HHHHHHHHHTT-

Organism: NCBI:txid478749

Sequence (168 aa):
MVDADIASGKIEIYTNQRLKEMAVYRIFENNVRENRILYDTGDLGEVYAISLAQTLGAYALVTDDIKQGGPYMSLLQFEDEAMPFTFADVLILRYLTGTVDEMQTVKDFHAINDASDLKWVFQSHLKKFIRRFWYDPYRKGDTAWIEKLTSEKGINVKSKLMALRKLM